Protein AF-A0A024H5P9-F1 (afdb_monomer_lite)

Secondary structure (DSSP, 8-state):
-HHHHHHHHHHHT-SSS--EEEEEEEEEETTEEEEEEEE-SSEEEEEEEETTEEEEEEEEGGGEEE-

Foldseek 3Di:
DVQVVQVVVQVVVDPDDDKAFDDWAWKDQPPDIFTFTIDDPFWTWTWDADPVGIHIHTDGPVRIGGD

Structure (mmCIF, N/CA/C/O backbone):
data_AF-A0A024H5P9-F1
#
_entry.id   AF-A0A024H5P9-F1
#
loop_
_atom_site.group_PDB
_atom_site.id
_atom_site.type_symbol
_atom_site.label_atom_id
_atom_site.label_alt_id
_atom_site.label_comp_id
_atom_site.label_asym_id
_atom_site.label_entity_id
_atom_site.label_seq_id
_atom_site.pdbx_PDB_ins_code
_atom_site.Cartn_x
_atom_site.Cartn_y
_atom_site.Cartn_z
_atom_site.occupancy
_atom_site.B_iso_or_equiv
_atom_site.auth_seq_id
_atom_site.auth_comp_id
_atom_site.auth_asym_id
_atom_site.auth_atom_id
_atom_site.pdbx_PDB_model_num
ATOM 1 N N . MET A 1 1 ? 10.782 -11.405 -14.208 1.00 49.88 1 MET A N 1
ATOM 2 C CA . MET A 1 1 ? 11.595 -11.741 -13.014 1.00 49.88 1 MET A CA 1
ATOM 3 C C . MET A 1 1 ? 11.821 -10.538 -12.090 1.00 49.88 1 MET A C 1
ATOM 5 O O . MET A 1 1 ? 11.811 -10.740 -10.888 1.00 49.88 1 MET A O 1
ATOM 9 N N . ALA A 1 2 ? 11.957 -9.301 -12.597 1.00 60.25 2 ALA A N 1
ATOM 10 C CA . ALA A 1 2 ? 12.175 -8.106 -11.760 1.00 60.25 2 ALA A CA 1
ATOM 11 C C . ALA A 1 2 ? 10.987 -7.728 -10.841 1.00 60.25 2 ALA A C 1
ATOM 13 O O . ALA A 1 2 ? 11.201 -7.349 -9.694 1.00 60.25 2 ALA A O 1
ATOM 14 N N . GLN A 1 3 ? 9.744 -7.905 -11.311 1.00 63.03 3 GLN A N 1
ATOM 15 C CA . GLN A 1 3 ? 8.516 -7.634 -10.542 1.00 63.03 3 GLN A CA 1
ATOM 16 C C . GLN A 1 3 ? 8.471 -8.391 -9.204 1.00 63.03 3 GLN A C 1
ATOM 18 O O . GLN A 1 3 ? 8.098 -7.834 -8.175 1.00 63.03 3 GLN A O 1
ATOM 23 N N . SER A 1 4 ? 8.897 -9.655 -9.208 1.00 70.81 4 SER A N 1
ATOM 24 C CA . SER A 1 4 ? 8.914 -10.505 -8.018 1.00 70.81 4 SER A CA 1
ATOM 25 C C . SER A 1 4 ? 9.902 -9.993 -6.966 1.00 70.81 4 SER A C 1
ATOM 27 O O . SER A 1 4 ? 9.571 -9.967 -5.786 1.00 70.81 4 SER A O 1
ATOM 29 N N . ALA A 1 5 ? 11.081 -9.532 -7.396 1.00 78.75 5 ALA A N 1
ATOM 30 C CA . ALA A 1 5 ? 12.131 -9.061 -6.496 1.00 78.75 5 ALA A CA 1
ATOM 31 C C . ALA A 1 5 ? 11.746 -7.746 -5.797 1.00 78.75 5 ALA A C 1
ATOM 33 O O . ALA A 1 5 ? 11.814 -7.667 -4.573 1.00 78.75 5 ALA A O 1
ATOM 34 N N . ALA A 1 6 ? 11.249 -6.753 -6.548 1.00 81.31 6 ALA A N 1
ATOM 35 C CA . ALA A 1 6 ? 10.807 -5.475 -5.979 1.00 81.31 6 ALA A CA 1
ATOM 36 C C . ALA A 1 6 ? 9.676 -5.664 -4.952 1.00 81.31 6 ALA A C 1
ATOM 38 O O . ALA A 1 6 ? 9.682 -5.057 -3.879 1.00 81.31 6 ALA A O 1
ATOM 39 N N . ARG A 1 7 ? 8.729 -6.564 -5.250 1.00 84.69 7 ARG A N 1
ATOM 40 C CA . ARG A 1 7 ? 7.654 -6.932 -4.325 1.00 84.69 7 ARG A CA 1
ATOM 41 C C . ARG A 1 7 ? 8.181 -7.606 -3.063 1.00 84.69 7 ARG A C 1
ATOM 43 O O . ARG A 1 7 ? 7.764 -7.246 -1.963 1.00 84.69 7 ARG A O 1
ATOM 50 N N . GLU A 1 8 ? 9.048 -8.604 -3.205 1.00 87.06 8 GLU A N 1
ATOM 51 C CA . GLU A 1 8 ? 9.609 -9.335 -2.066 1.00 87.06 8 GLU A CA 1
ATOM 52 C C . GLU A 1 8 ? 10.406 -8.416 -1.140 1.00 87.06 8 GLU A C 1
ATOM 54 O O . GLU A 1 8 ? 10.233 -8.472 0.082 1.00 87.06 8 GLU A O 1
ATOM 59 N N . ASP A 1 9 ? 11.217 -7.523 -1.703 1.00 87.88 9 ASP A N 1
ATOM 60 C CA . ASP A 1 9 ? 11.971 -6.547 -0.921 1.00 87.88 9 ASP A CA 1
ATOM 61 C C . ASP A 1 9 ? 11.053 -5.541 -0.223 1.00 87.88 9 ASP A C 1
ATOM 63 O O . ASP A 1 9 ? 11.251 -5.252 0.961 1.00 87.88 9 ASP A O 1
ATOM 67 N N . ALA A 1 10 ? 9.995 -5.074 -0.891 1.00 87.06 10 ALA A N 1
ATOM 68 C CA . ALA A 1 10 ? 9.003 -4.210 -0.262 1.00 87.06 10 ALA A CA 1
ATOM 69 C C . ALA A 1 10 ? 8.260 -4.926 0.879 1.00 87.06 10 ALA A C 1
ATOM 71 O O . ALA A 1 10 ? 8.039 -4.337 1.939 1.00 87.06 10 ALA A O 1
ATOM 72 N N . LEU A 1 11 ? 7.912 -6.207 0.724 1.00 90.38 11 LEU A N 1
ATOM 73 C CA . LEU A 1 11 ? 7.266 -6.996 1.780 1.00 90.38 11 LEU A CA 1
ATOM 74 C C . LEU A 1 11 ? 8.155 -7.145 3.023 1.00 90.38 11 LEU A C 1
ATOM 76 O O . LEU A 1 11 ? 7.645 -7.079 4.144 1.00 90.38 11 LEU A O 1
ATOM 80 N N . ARG A 1 12 ? 9.477 -7.289 2.852 1.00 90.38 12 ARG A N 1
ATOM 81 C CA . ARG A 1 12 ? 10.438 -7.323 3.974 1.00 90.38 12 ARG A CA 1
ATOM 82 C C . ARG A 1 12 ? 10.486 -6.005 4.749 1.00 90.38 12 ARG A C 1
ATOM 84 O O . ARG A 1 12 ? 10.774 -6.019 5.941 1.00 90.38 12 ARG A O 1
ATOM 91 N N . GLN A 1 13 ? 10.168 -4.893 4.092 1.00 90.69 13 GLN A N 1
ATOM 92 C CA . GLN A 1 13 ? 10.184 -3.538 4.654 1.00 90.69 13 GLN A CA 1
ATOM 93 C C . GLN A 1 13 ? 8.805 -3.075 5.154 1.00 90.69 13 GLN A C 1
ATOM 95 O O . GLN A 1 13 ? 8.555 -1.876 5.275 1.00 90.69 13 GLN A O 1
ATOM 100 N N . ALA A 1 14 ? 7.883 -4.005 5.424 1.00 90.56 14 ALA A N 1
ATOM 101 C CA . ALA A 1 14 ? 6.546 -3.653 5.880 1.00 90.56 14 ALA A CA 1
ATOM 102 C C . ALA A 1 14 ? 6.587 -2.791 7.161 1.00 90.56 14 ALA A C 1
ATOM 104 O O . ALA A 1 14 ? 7.208 -3.191 8.148 1.00 90.56 14 ALA A O 1
ATOM 105 N N . PRO A 1 15 ? 5.872 -1.650 7.198 1.00 89.88 15 PRO A N 1
ATOM 106 C CA . PRO A 1 15 ? 5.912 -0.707 8.320 1.00 89.88 15 PRO A CA 1
ATOM 107 C C . PRO A 1 15 ? 5.179 -1.215 9.574 1.00 89.88 15 PRO A C 1
ATOM 109 O O . PRO A 1 15 ? 5.069 -0.502 10.568 1.00 89.88 15 PRO A O 1
ATOM 112 N N . GLY A 1 16 ? 4.636 -2.432 9.537 1.00 86.50 16 GLY A N 1
ATOM 113 C CA . GLY A 1 16 ? 3.938 -3.054 10.651 1.00 86.50 16 GLY A CA 1
ATOM 114 C C . GLY A 1 16 ? 3.577 -4.508 10.366 1.00 86.50 16 GLY A C 1
ATOM 115 O O . GLY A 1 16 ? 3.710 -4.998 9.244 1.00 86.50 16 GLY A O 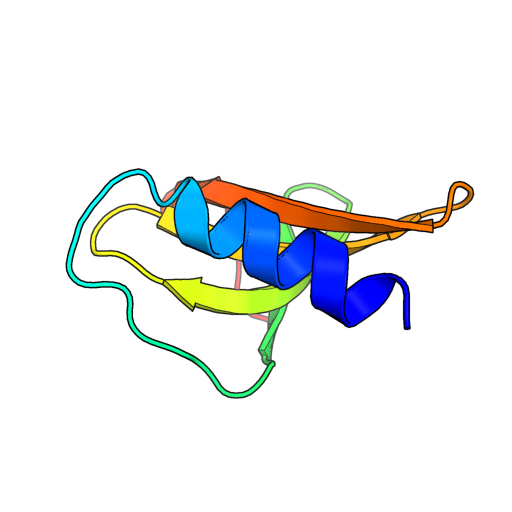1
ATOM 116 N N . ARG A 1 17 ? 3.102 -5.197 11.406 1.00 85.56 17 ARG A N 1
ATOM 117 C CA . ARG A 1 17 ? 2.556 -6.557 11.334 1.00 85.56 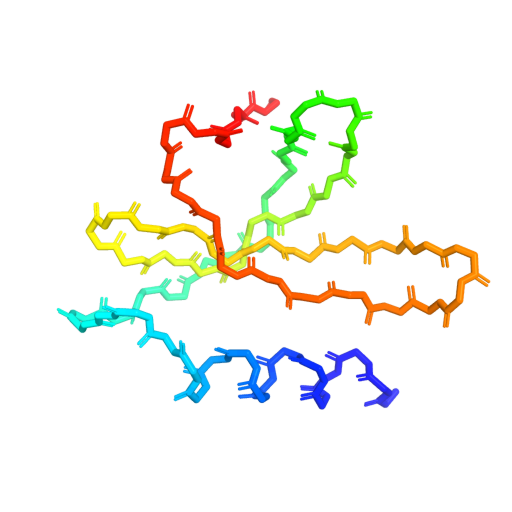17 ARG A CA 1
ATOM 118 C C . ARG A 1 17 ? 1.159 -6.582 11.974 1.00 85.56 17 ARG A C 1
ATOM 120 O O . ARG A 1 17 ? 0.934 -5.819 12.912 1.00 85.56 17 ARG A O 1
ATOM 127 N N . PRO A 1 18 ? 0.240 -7.449 11.519 1.00 91.06 18 PRO A N 1
ATOM 128 C CA . PRO A 1 18 ? 0.401 -8.414 10.430 1.00 91.06 18 PRO A CA 1
ATOM 129 C C . PRO A 1 18 ? 0.373 -7.760 9.039 1.00 91.06 18 PRO A C 1
ATOM 131 O O . PRO A 1 18 ? -0.178 -6.675 8.858 1.00 91.06 18 PRO A O 1
ATOM 134 N N . VAL A 1 19 ? 0.971 -8.449 8.064 1.00 94.38 19 VAL A N 1
ATOM 135 C CA . VAL A 1 19 ? 0.843 -8.146 6.632 1.00 94.38 19 VAL A CA 1
ATOM 136 C C . VAL A 1 19 ? -0.151 -9.132 6.034 1.00 94.38 19 VAL A C 1
ATOM 138 O O . VAL A 1 19 ? 0.020 -10.342 6.177 1.00 94.38 19 VAL A O 1
ATOM 141 N N . LEU A 1 20 ? -1.181 -8.620 5.369 1.00 94.56 20 LEU A N 1
ATOM 142 C CA . LEU A 1 20 ? -2.213 -9.413 4.713 1.00 94.56 20 LEU A CA 1
ATOM 143 C C . LEU A 1 20 ? -2.087 -9.264 3.202 1.00 94.56 20 LEU A C 1
ATOM 145 O O . LEU A 1 20 ? -2.119 -8.158 2.667 1.00 94.56 20 LEU A O 1
ATOM 149 N N . MET A 1 21 ? -1.932 -10.395 2.519 1.00 95.44 21 MET A N 1
ATOM 150 C CA . MET A 1 21 ? -1.782 -10.442 1.068 1.00 95.44 21 MET A CA 1
ATOM 151 C C . MET A 1 21 ? -3.139 -10.289 0.388 1.00 95.44 21 MET A C 1
ATOM 153 O O . MET A 1 21 ? -4.125 -10.906 0.792 1.00 95.44 21 MET A O 1
ATOM 157 N N . LEU A 1 22 ? -3.175 -9.492 -0.673 1.00 90.88 22 LEU A N 1
ATOM 158 C CA . LEU A 1 22 ? -4.362 -9.273 -1.484 1.00 90.88 22 LEU A CA 1
ATOM 159 C C . LEU A 1 22 ? -4.205 -9.958 -2.838 1.00 90.88 22 LEU A C 1
ATOM 161 O O . LEU A 1 22 ? -3.099 -10.113 -3.365 1.00 90.88 22 LEU A O 1
ATOM 165 N N . ARG A 1 23 ? -5.342 -10.304 -3.446 1.00 91.81 23 ARG A N 1
ATOM 166 C CA . ARG A 1 23 ? -5.381 -10.393 -4.907 1.00 91.81 23 ARG A CA 1
ATOM 167 C C . ARG A 1 23 ? -5.170 -8.975 -5.451 1.00 91.81 23 ARG A C 1
ATOM 169 O O . ARG A 1 23 ? -5.830 -8.076 -4.925 1.00 91.81 23 ARG A O 1
ATOM 176 N N . PRO A 1 24 ? -4.291 -8.770 -6.451 1.00 93.50 24 PRO A N 1
ATOM 177 C CA . PRO A 1 24 ? -4.053 -7.450 -7.022 1.00 93.50 24 PRO A CA 1
ATOM 178 C C . PRO A 1 24 ? -5.369 -6.745 -7.357 1.00 93.50 24 PRO A C 1
ATOM 180 O O . PRO A 1 24 ? -6.190 -7.281 -8.102 1.00 93.50 24 PRO A O 1
ATOM 183 N N . ALA A 1 25 ? -5.581 -5.572 -6.766 1.00 95.31 25 ALA A N 1
ATOM 184 C CA . ALA A 1 25 ? -6.793 -4.780 -6.941 1.00 95.31 25 ALA A CA 1
ATOM 185 C C . ALA A 1 25 ? -6.427 -3.384 -7.459 1.00 95.31 25 ALA A C 1
ATOM 187 O O . ALA A 1 25 ? -5.525 -2.768 -6.888 1.00 95.31 25 ALA A O 1
ATOM 188 N N . PRO A 1 26 ? -7.094 -2.868 -8.505 1.00 95.75 26 PRO A N 1
ATOM 189 C CA . PRO A 1 26 ? -6.766 -1.566 -9.068 1.00 95.75 26 PRO A CA 1
ATOM 190 C C . PRO A 1 26 ? -7.032 -0.451 -8.053 1.00 95.75 26 PRO A C 1
ATOM 192 O O . PRO A 1 26 ? -8.081 -0.399 -7.401 1.00 95.75 26 PRO A O 1
ATOM 195 N N . VAL A 1 27 ? -6.063 0.447 -7.916 1.00 96.44 27 VAL A N 1
ATOM 196 C CA . VAL A 1 27 ? -6.119 1.600 -7.018 1.00 96.44 27 VAL A CA 1
ATOM 197 C C . VAL A 1 27 ? -5.512 2.830 -7.679 1.00 96.44 27 VAL A C 1
ATOM 199 O O . VAL A 1 27 ? -4.751 2.750 -8.644 1.00 96.44 27 VAL A O 1
ATOM 202 N N . LYS A 1 28 ? -5.831 3.991 -7.119 1.00 96.00 28 LYS A N 1
ATOM 203 C CA . LYS A 1 28 ? -5.268 5.283 -7.484 1.00 96.00 28 LYS A CA 1
ATOM 204 C C . LYS A 1 28 ? -4.582 5.917 -6.281 1.00 96.00 28 LYS A C 1
ATOM 206 O O . LYS A 1 28 ? -5.156 5.980 -5.193 1.00 96.00 28 LYS A O 1
ATOM 211 N N . VAL A 1 29 ? -3.376 6.426 -6.501 1.00 92.12 29 VAL A N 1
ATOM 212 C CA . VAL A 1 29 ? -2.566 7.144 -5.512 1.00 92.12 29 VAL A CA 1
ATOM 213 C C . VAL A 1 29 ? -2.186 8.490 -6.118 1.00 92.12 29 VAL A C 1
ATOM 215 O O . VAL A 1 29 ? -1.364 8.561 -7.028 1.00 92.12 29 VAL A O 1
ATOM 218 N N . GLY A 1 30 ? -2.814 9.572 -5.655 1.00 88.56 30 GLY A N 1
ATOM 219 C CA . GLY A 1 30 ? -2.667 10.879 -6.304 1.00 88.56 30 GLY A CA 1
ATOM 220 C C . GLY A 1 30 ? -3.090 10.821 -7.779 1.00 88.56 30 GLY A C 1
ATOM 221 O O . GLY A 1 30 ? -4.245 10.507 -8.080 1.00 88.56 30 GLY A O 1
ATOM 222 N N . SER A 1 31 ? -2.167 11.116 -8.698 1.00 87.75 31 SER A N 1
ATOM 223 C CA . SER A 1 31 ? -2.357 10.998 -10.153 1.00 87.75 31 SER A CA 1
ATOM 224 C C . SER A 1 31 ? -1.923 9.647 -10.741 1.00 87.75 31 SER A C 1
ATOM 226 O O . SER A 1 31 ? -2.175 9.413 -11.919 1.00 87.75 31 SER A O 1
ATOM 228 N N . THR A 1 32 ? -1.319 8.758 -9.948 1.00 90.50 32 THR A N 1
ATOM 229 C CA . THR A 1 32 ? -0.775 7.470 -10.406 1.00 90.50 32 THR A CA 1
ATOM 230 C C . THR A 1 32 ? -1.798 6.346 -10.250 1.00 90.50 32 THR A C 1
ATOM 232 O O . THR A 1 32 ? -2.496 6.260 -9.236 1.00 90.50 32 THR A O 1
ATOM 235 N N . LEU A 1 33 ? -1.881 5.473 -11.254 1.00 94.19 33 LEU A N 1
ATOM 236 C CA . LEU A 1 33 ? -2.659 4.234 -11.215 1.00 94.19 33 LEU A CA 1
ATOM 237 C C . LEU A 1 33 ? -1.738 3.063 -10.866 1.00 94.19 33 LEU A C 1
ATOM 239 O O . LEU A 1 33 ? -0.612 2.996 -11.350 1.00 94.19 33 LEU A O 1
ATOM 243 N N . GLY A 1 34 ? -2.223 2.143 -10.040 1.00 94.69 34 GLY A N 1
ATOM 244 C CA . GLY A 1 34 ? -1.468 0.964 -9.634 1.00 94.69 34 GLY A CA 1
ATOM 245 C C . GLY A 1 34 ? -2.370 -0.147 -9.117 1.00 94.69 34 GLY A C 1
ATOM 246 O O . GLY A 1 34 ? -3.594 -0.095 -9.251 1.00 94.69 34 GLY A O 1
ATOM 247 N N . HIS A 1 35 ? -1.761 -1.148 -8.497 1.00 96.69 35 HIS A N 1
ATOM 248 C CA . HIS A 1 35 ? -2.444 -2.292 -7.912 1.00 96.69 35 HIS A CA 1
ATOM 249 C C . HIS A 1 35 ? -2.068 -2.444 -6.443 1.00 96.69 35 HIS A C 1
ATOM 251 O O . HIS A 1 35 ? -0.894 -2.538 -6.098 1.00 96.69 35 HIS A O 1
ATOM 257 N N . ALA A 1 36 ? -3.064 -2.502 -5.564 1.00 96.44 36 ALA A N 1
ATOM 258 C CA . ALA A 1 36 ? -2.863 -2.892 -4.178 1.00 96.44 36 ALA A CA 1
ATOM 259 C C . ALA A 1 36 ? -2.671 -4.411 -4.097 1.00 96.44 36 ALA A C 1
ATOM 261 O O . ALA A 1 36 ? -3.516 -5.169 -4.582 1.00 96.44 36 ALA A O 1
ATOM 262 N N . VAL A 1 37 ? -1.580 -4.853 -3.470 1.00 96.06 37 VAL A N 1
ATOM 263 C CA . VAL A 1 37 ? -1.186 -6.276 -3.419 1.00 96.06 37 VAL A CA 1
ATOM 264 C C . VAL A 1 37 ? -1.012 -6.828 -2.005 1.00 96.06 37 VAL A C 1
ATOM 266 O O . VAL A 1 37 ? -0.967 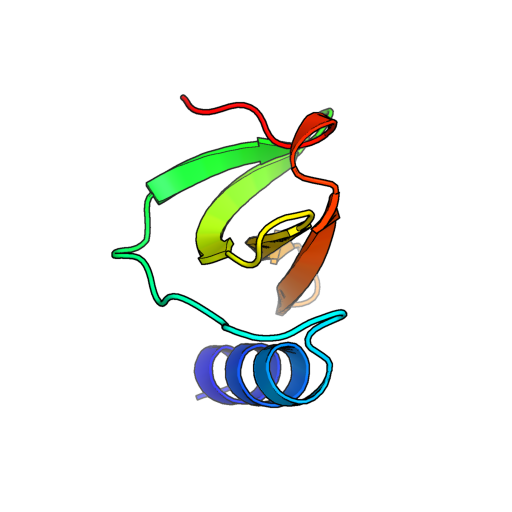-8.046 -1.821 1.00 96.06 37 VAL A O 1
ATOM 269 N N . ALA A 1 38 ? -0.916 -5.957 -1.001 1.00 96.38 38 ALA A N 1
ATOM 270 C CA . ALA A 1 38 ? -0.920 -6.317 0.412 1.00 96.38 38 ALA A CA 1
ATOM 271 C C . ALA A 1 38 ? -1.334 -5.112 1.266 1.00 96.38 38 ALA A C 1
ATOM 273 O O . ALA A 1 38 ? -1.278 -3.973 0.802 1.00 96.38 38 ALA A O 1
ATOM 274 N N . TYR A 1 39 ? -1.719 -5.340 2.518 1.00 95.38 39 TYR A N 1
ATOM 275 C CA . TYR A 1 39 ? -1.983 -4.270 3.477 1.00 95.38 39 TYR A CA 1
ATOM 276 C C . TYR A 1 39 ? -1.543 -4.635 4.898 1.00 95.38 39 TYR A C 1
ATOM 278 O O . TYR A 1 39 ? -1.482 -5.803 5.278 1.00 95.38 39 TYR A O 1
ATOM 286 N N . THR A 1 40 ? -1.239 -3.608 5.680 1.00 95.81 40 THR A N 1
ATOM 287 C CA . THR A 1 40 ? -1.190 -3.628 7.143 1.00 95.81 40 THR A CA 1
ATOM 288 C C . THR A 1 40 ? -2.355 -2.794 7.673 1.00 95.81 40 THR A C 1
ATOM 290 O O . THR A 1 40 ? -3.122 -2.215 6.904 1.00 95.81 40 THR A O 1
ATOM 293 N N . VAL A 1 41 ? -2.481 -2.675 8.995 1.00 94.31 41 VAL A N 1
ATOM 294 C CA . VAL A 1 41 ? -3.509 -1.822 9.619 1.00 94.31 41 VAL A CA 1
ATOM 295 C C . VAL A 1 41 ? -3.454 -0.374 9.104 1.00 94.31 41 VAL A C 1
ATOM 297 O O . VAL A 1 41 ? -4.491 0.268 8.966 1.00 94.31 41 VAL A O 1
ATOM 300 N N . THR A 1 42 ? -2.261 0.145 8.799 1.00 94.94 42 THR A N 1
ATOM 301 C CA . THR A 1 42 ? -2.057 1.567 8.479 1.00 94.94 42 THR A CA 1
ATOM 302 C C . THR A 1 42 ? -1.599 1.830 7.048 1.00 94.94 42 THR A C 1
ATOM 304 O O . THR A 1 42 ? -1.731 2.960 6.578 1.00 94.94 42 THR A O 1
ATOM 307 N N . HIS A 1 43 ? -1.067 0.827 6.346 1.00 96.94 43 HIS A N 1
ATOM 308 C CA . HIS A 1 43 ? -0.464 1.004 5.026 1.00 96.94 43 HIS A CA 1
ATOM 309 C C . HIS A 1 43 ? -0.939 -0.045 4.027 1.00 96.94 43 HIS A C 1
ATOM 311 O O . HIS A 1 43 ? -1.285 -1.165 4.387 1.00 96.94 43 HIS A O 1
ATOM 317 N N . VAL A 1 44 ? -0.898 0.305 2.750 1.00 96.38 44 VAL A N 1
ATOM 318 C CA . VAL A 1 44 ? -1.178 -0.575 1.619 1.00 96.38 44 VAL A CA 1
ATOM 319 C C . VAL A 1 44 ? 0.076 -0.634 0.759 1.00 96.38 44 VAL A C 1
ATOM 321 O O . VAL A 1 44 ? 0.667 0.402 0.451 1.00 96.38 44 VAL A O 1
ATOM 324 N N . LEU A 1 45 ? 0.498 -1.840 0.393 1.00 96.81 45 LEU A N 1
ATOM 325 C CA . LEU A 1 45 ? 1.550 -2.051 -0.590 1.00 96.81 45 LEU A CA 1
ATOM 326 C C . LEU A 1 45 ? 0.926 -1.918 -1.973 1.00 96.81 45 LEU A C 1
ATOM 328 O O . LEU A 1 45 ? 0.048 -2.708 -2.338 1.00 96.81 45 LEU A O 1
ATOM 332 N N . VAL A 1 46 ? 1.372 -0.908 -2.711 1.00 96.44 46 VAL A N 1
ATOM 333 C CA . VAL A 1 46 ? 0.914 -0.622 -4.067 1.00 96.44 46 VAL A CA 1
ATOM 334 C C . VAL A 1 46 ? 2.064 -0.840 -5.034 1.00 96.44 46 VAL A C 1
ATOM 336 O O . VAL A 1 46 ? 3.189 -0.420 -4.770 1.00 96.44 46 VAL A O 1
ATOM 339 N N . GLU A 1 47 ? 1.754 -1.491 -6.144 1.00 95.06 47 GLU A N 1
ATOM 340 C CA . GLU A 1 47 ? 2.653 -1.731 -7.264 1.00 95.06 47 GLU A CA 1
ATOM 341 C C . GLU A 1 47 ? 2.188 -0.949 -8.491 1.00 95.06 47 GLU A C 1
ATOM 343 O O . GLU A 1 47 ? 0.983 -0.846 -8.740 1.00 95.06 47 GLU A O 1
ATOM 348 N N . TRP A 1 48 ? 3.118 -0.407 -9.267 1.00 92.69 48 TRP A N 1
ATOM 349 C CA . TRP A 1 48 ? 2.817 0.255 -10.536 1.00 92.69 48 TRP A CA 1
ATOM 350 C C . TRP A 1 48 ? 4.010 0.159 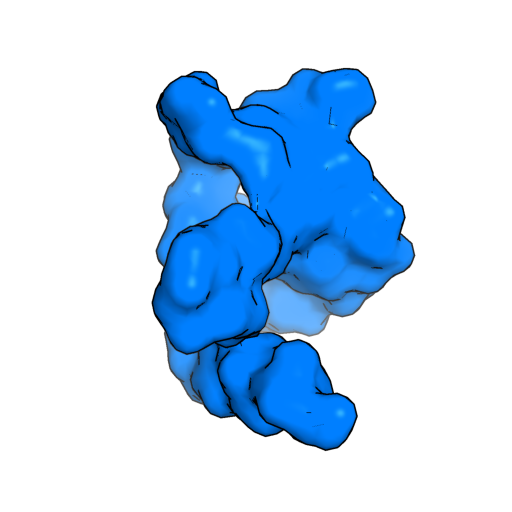-11.486 1.00 92.69 48 TRP A C 1
ATOM 352 O O . TRP A 1 48 ? 5.150 -0.037 -11.064 1.00 92.69 48 TRP A O 1
ATOM 362 N N . GLU A 1 49 ? 3.736 0.310 -12.777 1.00 89.38 49 GLU A N 1
ATOM 363 C CA . GLU A 1 49 ? 4.770 0.427 -13.802 1.00 89.38 49 GLU A CA 1
ATOM 364 C C . GLU A 1 49 ? 5.078 1.907 -14.049 1.00 89.38 49 GLU A C 1
ATOM 366 O O . GLU A 1 49 ? 4.175 2.749 -14.084 1.00 89.38 49 GLU A O 1
ATOM 371 N N . ASN A 1 50 ? 6.360 2.228 -14.192 1.00 82.75 50 ASN A N 1
ATOM 372 C CA . ASN A 1 50 ? 6.853 3.530 -14.622 1.00 82.75 50 ASN A CA 1
ATOM 373 C C . ASN A 1 50 ? 7.844 3.347 -15.790 1.00 82.75 50 ASN A C 1
ATOM 375 O O . ASN A 1 50 ? 8.250 2.227 -16.102 1.00 82.75 50 ASN A O 1
ATOM 379 N N . ASP A 1 51 ? 8.272 4.446 -16.416 1.00 78.75 51 ASP A N 1
ATOM 380 C CA . ASP A 1 51 ? 9.201 4.414 -17.561 1.00 78.75 51 ASP A CA 1
ATOM 381 C C . ASP A 1 51 ? 10.565 3.755 -17.245 1.00 78.75 51 ASP A C 1
ATOM 383 O O . ASP A 1 51 ? 11.301 3.372 -18.153 1.00 78.75 51 ASP A O 1
ATOM 387 N N . GLY A 1 52 ? 10.913 3.610 -15.962 1.00 75.75 52 GLY A N 1
ATOM 388 C CA . GLY A 1 52 ? 12.131 2.968 -15.462 1.00 75.75 52 GLY A CA 1
ATOM 389 C C . GLY A 1 52 ? 11.953 1.531 -14.950 1.00 75.75 52 GLY A C 1
ATOM 390 O O . GLY A 1 52 ? 12.945 0.924 -14.542 1.00 75.75 52 GLY A O 1
ATOM 391 N N . GLY A 1 53 ? 10.737 0.972 -14.964 1.00 83.44 53 GLY A N 1
ATOM 392 C CA . GLY A 1 53 ? 10.452 -0.395 -14.525 1.00 83.44 53 GLY A CA 1
ATOM 393 C C . GLY A 1 53 ? 9.270 -0.538 -13.560 1.00 83.44 53 GLY A C 1
ATOM 394 O O . GLY A 1 53 ? 8.327 0.248 -13.551 1.00 83.44 53 GLY A O 1
ATOM 395 N N . HIS A 1 54 ? 9.302 -1.618 -12.774 1.00 85.62 54 HIS A N 1
ATOM 396 C CA . HIS A 1 54 ? 8.246 -1.981 -11.824 1.00 85.62 54 HIS A CA 1
ATOM 397 C C . HIS A 1 54 ? 8.604 -1.488 -10.422 1.00 85.62 54 HIS A C 1
ATOM 399 O O . HIS A 1 54 ? 9.603 -1.933 -9.855 1.00 85.62 54 HIS A O 1
ATOM 405 N N . ASP A 1 55 ? 7.762 -0.630 -9.853 1.00 90.00 55 ASP A N 1
ATOM 406 C CA . ASP A 1 55 ? 7.910 -0.112 -8.494 1.00 90.00 55 ASP A CA 1
ATOM 407 C C . ASP A 1 55 ? 6.901 -0.759 -7.542 1.00 90.00 55 ASP A C 1
ATOM 409 O O . ASP A 1 55 ? 5.767 -1.070 -7.912 1.00 90.00 55 ASP A O 1
ATOM 413 N N . ALA A 1 56 ? 7.304 -0.917 -6.279 1.00 92.44 56 ALA A N 1
ATOM 414 C CA . ALA A 1 56 ? 6.448 -1.382 -5.194 1.00 92.44 56 ALA A CA 1
ATOM 415 C C . ALA A 1 56 ? 6.709 -0.556 -3.929 1.00 92.44 56 ALA A C 1
ATOM 417 O O . ALA A 1 56 ? 7.846 -0.467 -3.461 1.00 92.44 56 ALA A O 1
ATOM 418 N N . ARG A 1 57 ? 5.668 0.047 -3.342 1.00 94.38 57 ARG A N 1
ATOM 419 C CA . ARG A 1 57 ? 5.824 0.904 -2.156 1.00 94.38 57 ARG A CA 1
ATOM 420 C C . ARG A 1 57 ? 4.674 0.782 -1.169 1.00 94.38 57 ARG A C 1
ATOM 422 O O . ARG A 1 57 ? 3.504 0.756 -1.544 1.00 94.38 57 ARG A O 1
ATOM 429 N N . TRP A 1 58 ? 5.023 0.794 0.115 1.00 96.31 58 TRP A N 1
ATOM 430 C CA . TRP A 1 58 ? 4.066 0.983 1.199 1.00 96.31 58 TRP A CA 1
ATOM 431 C C . TRP A 1 58 ? 3.619 2.438 1.281 1.00 96.31 58 TRP A C 1
ATOM 433 O O . TRP A 1 58 ? 4.430 3.350 1.452 1.00 96.31 58 TRP A O 1
ATOM 443 N N . LEU A 1 59 ? 2.313 2.644 1.191 1.00 95.62 59 LEU A N 1
ATOM 444 C CA . LEU A 1 59 ? 1.677 3.950 1.257 1.00 95.62 59 LEU A CA 1
ATOM 445 C C . LEU A 1 59 ? 0.637 3.943 2.364 1.00 95.62 59 LEU A C 1
ATOM 447 O O . LEU A 1 59 ? -0.037 2.936 2.570 1.00 95.62 59 LEU A O 1
ATOM 451 N N . ALA A 1 60 ? 0.5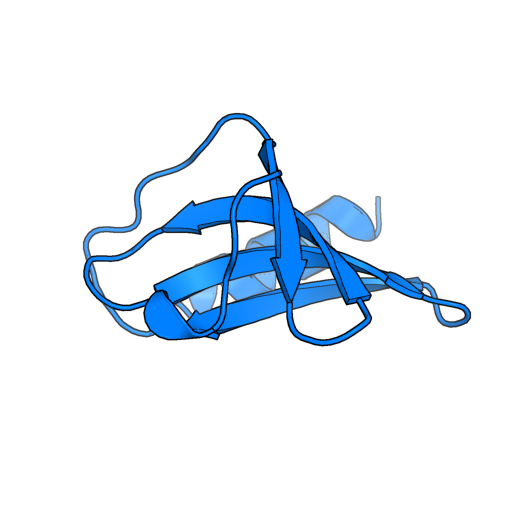00 5.050 3.089 1.00 95.50 60 ALA A N 1
ATOM 452 C CA . ALA A 1 60 ? -0.517 5.142 4.125 1.00 95.50 60 ALA A CA 1
ATOM 453 C C . ALA A 1 60 ? -1.912 4.951 3.506 1.00 95.50 60 ALA A C 1
ATOM 455 O O . ALA A 1 60 ? -2.199 5.498 2.440 1.00 95.50 60 ALA A O 1
ATOM 456 N N . SER A 1 61 ? -2.772 4.164 4.154 1.00 92.94 61 SER A N 1
ATOM 457 C CA . SER A 1 61 ? -4.041 3.705 3.566 1.00 92.94 61 SER A CA 1
ATOM 458 C C . SER A 1 61 ? -4.959 4.851 3.132 1.00 92.94 61 SER A C 1
ATOM 460 O O . SER A 1 61 ? -5.640 4.744 2.118 1.00 92.94 61 SER A O 1
ATOM 462 N N . TRP A 1 62 ? -4.916 5.980 3.840 1.00 94.00 62 TRP A N 1
ATOM 463 C CA . TRP A 1 62 ? -5.681 7.189 3.531 1.00 94.00 62 TRP A CA 1
ATOM 464 C C . TRP A 1 62 ? -5.236 7.911 2.245 1.00 94.00 62 TRP A C 1
ATOM 466 O O . TRP A 1 62 ? -5.983 8.740 1.729 1.00 94.00 62 TRP A O 1
ATOM 476 N N . LEU A 1 63 ? -4.059 7.587 1.697 1.00 95.12 63 LEU A N 1
ATOM 477 C CA . LEU A 1 63 ? -3.577 8.091 0.402 1.00 95.12 63 LEU A CA 1
ATOM 478 C C . LEU A 1 63 ? -3.992 7.203 -0.781 1.00 95.12 63 LEU A C 1
ATOM 480 O O . LEU A 1 63 ? -3.817 7.598 -1.936 1.00 95.12 63 LEU A O 1
ATOM 484 N N . VAL A 1 64 ? -4.522 6.006 -0.513 1.00 94.38 64 VAL A N 1
ATOM 485 C CA . VAL A 1 64 ? -4.850 5.005 -1.530 1.00 94.38 64 VAL A CA 1
ATOM 486 C C . VAL A 1 64 ? -6.357 4.967 -1.739 1.00 94.38 64 VAL A C 1
ATOM 488 O O . VAL A 1 64 ? -7.127 4.662 -0.829 1.00 94.38 64 VAL A O 1
ATOM 491 N N . ARG A 1 65 ? -6.796 5.259 -2.963 1.00 94.50 65 ARG A N 1
ATOM 492 C CA . ARG A 1 65 ? -8.211 5.223 -3.342 1.00 94.50 65 ARG A CA 1
ATOM 493 C C . ARG A 1 65 ? -8.489 4.001 -4.196 1.00 94.50 65 ARG A C 1
ATOM 495 O O . ARG A 1 65 ? -7.812 3.775 -5.193 1.00 94.50 65 ARG A O 1
ATOM 502 N N . ARG A 1 66 ? -9.509 3.232 -3.827 1.00 91.88 66 ARG A N 1
ATOM 503 C CA . ARG A 1 66 ? -9.997 2.133 -4.660 1.00 91.88 66 ARG A CA 1
ATOM 504 C C . ARG A 1 66 ? -10.692 2.682 -5.909 1.00 91.88 66 ARG A C 1
ATOM 506 O O . ARG A 1 66 ? -11.345 3.726 -5.826 1.00 91.88 66 ARG A 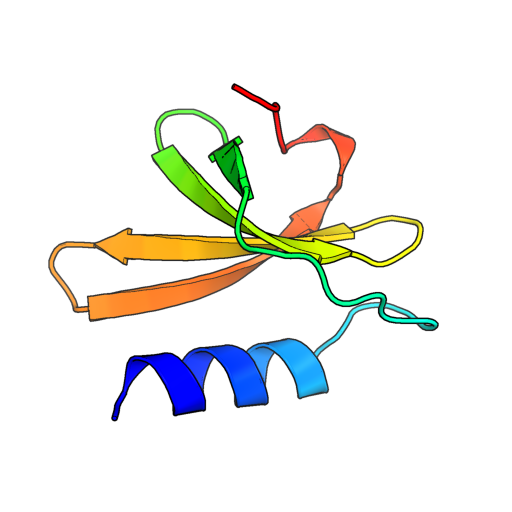O 1
ATOM 513 N N . LEU A 1 67 ? -10.517 1.979 -7.025 1.00 89.94 67 LEU A N 1
ATOM 514 C CA . LEU A 1 67 ? -11.227 2.208 -8.283 1.00 89.94 67 LEU A CA 1
ATOM 515 C C . LEU A 1 67 ? -12.396 1.233 -8.434 1.00 89.94 67 LEU A C 1
ATOM 517 O O . LEU A 1 67 ? -12.274 0.086 -7.936 1.00 89.94 67 LEU A O 1
#

Sequence (67 aa):
MAQSAAREDALRQAPGRPVLMLRPAPVKVGSTLGHAVAYTVTHVLVEWENDGGHDARWLASWLVRRL

Organism: NCBI:txid861266

Radius of gyration: 11.01 Å; chains: 1; bounding box: 23×23×29 Å

pLDDT: mean 89.71, std 8.89, range [49.88, 96.94]